Protein AF-A0A3C1YWR5-F1 (afdb_monomer)

Mean predicted aligned error: 3.3 Å

Sequence (97 aa):
MNEARARGRAKGTIRKKCLTIGADHLVTLTYRANVEDRERVLHDLERLRRALSRSGCSMPYVAVLERQQRGALHPHLAVKGFQDVRLLRRCWYKIVG

Radius of gyration: 14.38 Å; Cα contacts (8 Å, |Δi|>4): 112; chains: 1; bounding box: 43×21×31 Å

Solvent-accessible surface area 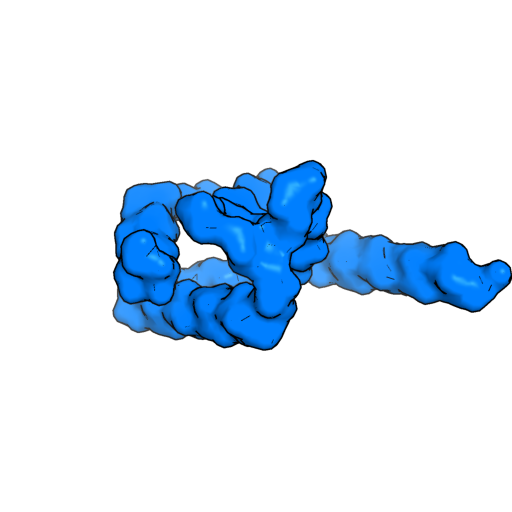(backbone atoms only — not comparable to full-atom values): 5692 Å² total; per-residue (Å²): 117,67,64,65,52,52,51,51,50,50,52,50,51,51,52,50,53,38,60,73,66,53,42,79,37,81,47,77,51,78,66,92,64,80,45,66,58,63,66,61,51,54,52,53,50,52,51,42,54,52,49,35,45,74,70,72,44,82,75,72,66,48,77,47,78,41,71,43,97,85,54,24,53,30,45,37,31,38,24,50,65,90,70,64,60,68,59,52,50,55,49,46,44,75,70,72,110

Secondary structure (DSSP, 8-state):
-HHHHHHHHHHHHHHHHHHHHT--EEEE---SS----HHHHHHHHHHHHHHHHHTT----EEEEEEE-TTS-EEEEEEESS---HHHHHHHHHHHH-

Structure (mmCIF, N/CA/C/O backbone):
data_AF-A0A3C1YWR5-F1
#
_entry.id   AF-A0A3C1YWR5-F1
#
loop_
_atom_site.group_PDB
_atom_site.id
_atom_site.type_symbol
_atom_site.label_atom_id
_atom_site.label_alt_id
_atom_site.label_comp_id
_atom_site.label_asym_id
_atom_site.label_entity_id
_atom_site.label_seq_id
_atom_site.pdbx_PDB_ins_code
_atom_site.Cartn_x
_atom_site.Cartn_y
_atom_site.Cartn_z
_atom_site.occupancy
_atom_site.B_iso_or_equiv
_atom_site.auth_seq_id
_atom_site.auth_comp_id
_atom_site.auth_asym_id
_atom_site.auth_atom_id
_atom_site.pdbx_PDB_model_num
ATOM 1 N N . MET A 1 1 ? 25.673 5.154 10.629 1.00 63.41 1 MET A N 1
ATOM 2 C CA . MET A 1 1 ? 24.871 5.957 11.593 1.00 63.41 1 MET A CA 1
ATOM 3 C C . MET A 1 1 ? 23.626 6.605 10.964 1.00 63.41 1 MET A C 1
ATOM 5 O O . MET A 1 1 ? 22.555 6.517 11.559 1.00 63.41 1 MET A O 1
ATOM 9 N N . ASN A 1 2 ? 23.714 7.206 9.769 1.00 85.62 2 ASN A N 1
ATOM 10 C CA . ASN A 1 2 ? 22.578 7.895 9.126 1.00 85.62 2 ASN A CA 1
ATOM 11 C C . ASN A 1 2 ? 21.465 6.954 8.631 1.00 85.62 2 ASN A C 1
ATOM 13 O O . ASN A 1 2 ? 20.288 7.239 8.845 1.00 85.62 2 ASN A O 1
ATOM 17 N N . GLU A 1 3 ? 21.815 5.805 8.051 1.00 88.62 3 GLU A N 1
ATOM 18 C CA . GLU A 1 3 ? 20.839 4.836 7.528 1.00 88.62 3 GLU A CA 1
ATOM 19 C C . GLU A 1 3 ? 19.960 4.218 8.618 1.00 88.62 3 GLU A C 1
ATOM 21 O O . GLU A 1 3 ? 18.743 4.138 8.468 1.00 88.62 3 GLU A O 1
ATOM 26 N N . ALA A 1 4 ? 20.546 3.839 9.759 1.00 90.19 4 ALA A N 1
ATOM 27 C CA . ALA A 1 4 ? 19.796 3.289 10.888 1.00 90.19 4 ALA A CA 1
ATOM 28 C C . ALA A 1 4 ? 18.766 4.297 11.429 1.00 90.19 4 ALA A C 1
ATOM 30 O O . ALA A 1 4 ? 17.618 3.933 11.697 1.00 90.19 4 ALA A O 1
ATOM 31 N N . ARG A 1 5 ? 19.146 5.581 11.518 1.00 91.06 5 ARG A N 1
ATOM 32 C CA . ARG A 1 5 ? 18.232 6.672 11.890 1.00 91.06 5 ARG A CA 1
ATOM 33 C C . ARG A 1 5 ? 17.148 6.882 10.831 1.00 91.06 5 ARG A C 1
ATOM 35 O O . ARG A 1 5 ? 15.978 7.017 11.181 1.00 91.06 5 ARG A O 1
ATOM 42 N N . ALA A 1 6 ? 17.505 6.873 9.545 1.00 89.69 6 ALA A N 1
ATOM 43 C CA . ALA A 1 6 ? 16.547 6.995 8.446 1.00 89.69 6 ALA A CA 1
ATOM 44 C C . ALA A 1 6 ? 15.521 5.849 8.450 1.00 89.69 6 ALA A C 1
ATOM 46 O O . ALA A 1 6 ? 14.319 6.108 8.391 1.00 89.69 6 ALA A O 1
ATOM 47 N N . ARG A 1 7 ? 15.973 4.605 8.636 1.00 90.94 7 ARG A N 1
ATOM 48 C CA . ARG A 1 7 ? 15.118 3.420 8.784 1.00 90.94 7 ARG A CA 1
ATOM 49 C C . ARG A 1 7 ? 14.196 3.524 9.997 1.00 90.94 7 ARG A C 1
ATOM 51 O O . ARG A 1 7 ? 13.006 3.238 9.884 1.00 90.94 7 ARG A O 1
ATOM 58 N N . GLY A 1 8 ? 14.718 3.973 11.142 1.00 93.94 8 GLY A N 1
ATOM 59 C CA . GLY A 1 8 ? 13.921 4.216 12.347 1.00 93.94 8 GLY A CA 1
ATOM 60 C C . GLY A 1 8 ? 12.795 5.227 12.106 1.00 93.94 8 GLY A C 1
ATOM 61 O O . GLY A 1 8 ? 11.641 4.959 12.442 1.00 93.94 8 GLY A O 1
ATOM 62 N N . ARG A 1 9 ? 13.105 6.346 11.435 1.00 93.06 9 ARG A N 1
ATOM 63 C CA . ARG A 1 9 ? 12.104 7.348 11.031 1.00 93.06 9 ARG A CA 1
ATOM 64 C C . ARG A 1 9 ? 11.065 6.769 10.073 1.00 93.06 9 ARG A C 1
ATOM 66 O O . ARG A 1 9 ? 9.876 6.967 10.298 1.00 93.06 9 ARG A O 1
ATOM 73 N N . ALA A 1 10 ? 11.488 6.018 9.056 1.00 91.06 10 ALA A N 1
ATOM 74 C CA . ALA A 1 10 ? 10.577 5.394 8.098 1.00 91.06 10 ALA A CA 1
ATOM 75 C C . ALA A 1 10 ? 9.595 4.434 8.792 1.00 91.06 10 ALA A C 1
ATOM 77 O O . ALA A 1 10 ? 8.384 4.548 8.600 1.00 91.06 10 ALA A O 1
ATOM 78 N N . LYS A 1 11 ? 10.098 3.560 9.677 1.00 94.19 11 LYS A N 1
ATOM 79 C CA . LYS A 1 11 ? 9.271 2.647 10.483 1.00 94.19 11 LYS A CA 1
ATOM 80 C C . LYS A 1 11 ? 8.270 3.409 11.353 1.00 94.19 11 LYS A C 1
ATOM 82 O O . LYS A 1 11 ? 7.094 3.050 11.392 1.00 94.19 11 LYS A O 1
ATOM 87 N N . GLY A 1 12 ? 8.720 4.469 12.027 1.00 96.75 12 GLY A N 1
ATOM 88 C CA . GLY A 1 12 ? 7.860 5.325 12.844 1.00 96.75 12 GLY A CA 1
ATOM 89 C C . GLY A 1 12 ? 6.747 5.988 12.030 1.00 96.75 12 GLY A C 1
ATOM 90 O O . GLY A 1 12 ? 5.588 5.953 12.438 1.00 96.75 12 GLY A O 1
ATOM 91 N N . THR A 1 13 ? 7.072 6.535 10.858 1.00 96.50 13 THR A N 1
ATOM 92 C CA . THR A 1 13 ? 6.094 7.160 9.956 1.00 96.50 13 THR A CA 1
ATOM 93 C C . THR A 1 13 ? 5.066 6.159 9.444 1.00 96.50 13 THR A C 1
ATOM 95 O O . THR A 1 13 ? 3.873 6.451 9.495 1.00 96.50 13 THR A O 1
ATOM 98 N N . ILE A 1 14 ? 5.496 4.976 8.992 1.00 95.62 14 ILE A N 1
ATOM 99 C CA . ILE A 1 14 ? 4.581 3.922 8.531 1.00 95.62 14 ILE A CA 1
ATOM 100 C C . ILE A 1 14 ? 3.645 3.514 9.669 1.00 95.62 14 ILE A C 1
ATOM 102 O O . ILE A 1 14 ? 2.431 3.539 9.492 1.00 95.62 14 ILE A O 1
ATOM 106 N N . ARG A 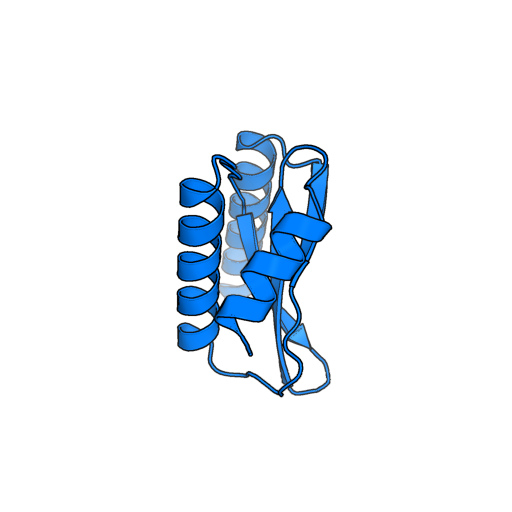1 15 ? 4.190 3.237 10.864 1.00 96.56 15 ARG A N 1
ATOM 107 C CA . ARG A 1 15 ? 3.385 2.886 12.043 1.00 96.56 15 ARG A CA 1
ATOM 108 C C . ARG A 1 15 ? 2.341 3.958 12.350 1.00 96.56 15 ARG A C 1
ATOM 110 O O . ARG A 1 15 ? 1.178 3.617 12.531 1.00 96.56 15 ARG A O 1
ATOM 117 N N . LYS A 1 16 ? 2.737 5.235 12.394 1.00 98.00 16 LYS A N 1
ATOM 118 C CA . LYS A 1 16 ? 1.810 6.350 12.644 1.00 98.00 16 LYS A CA 1
ATOM 119 C C . LYS A 1 16 ? 0.687 6.380 11.609 1.00 98.00 16 LYS A C 1
ATOM 121 O O . LYS A 1 16 ? -0.468 6.424 12.001 1.00 98.00 16 LYS A O 1
ATOM 126 N N . LYS A 1 17 ? 1.011 6.276 10.315 1.00 97.62 17 LYS A N 1
ATOM 127 C CA . LYS A 1 17 ? 0.006 6.266 9.240 1.00 97.62 17 LYS A CA 1
ATOM 128 C C . LYS A 1 17 ? -0.965 5.089 9.360 1.00 97.62 17 LYS A C 1
ATOM 130 O O . LYS A 1 17 ? -2.166 5.300 9.234 1.00 97.62 17 LYS A O 1
ATOM 135 N N . CYS A 1 18 ? -0.468 3.882 9.642 1.00 97.81 18 CYS A N 1
ATOM 136 C CA . CYS A 1 18 ? -1.320 2.709 9.847 1.00 97.81 18 CYS A CA 1
ATOM 137 C C . CYS A 1 18 ? -2.270 2.902 11.036 1.00 97.81 18 CYS A C 1
ATOM 139 O O . CYS A 1 18 ? -3.455 2.608 10.916 1.00 97.81 18 CYS A O 1
ATOM 141 N N . LEU A 1 19 ? -1.777 3.448 12.154 1.00 97.69 19 LEU A N 1
ATOM 142 C CA . LEU A 1 19 ? -2.611 3.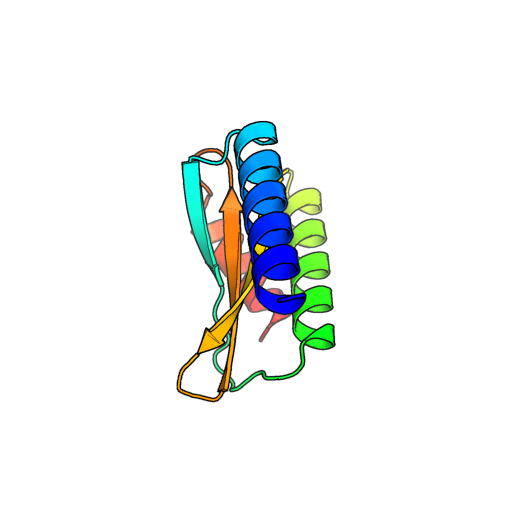763 13.318 1.00 97.69 19 LEU A CA 1
ATOM 143 C C . LEU A 1 19 ? -3.661 4.835 12.995 1.00 97.69 19 LEU A C 1
ATOM 145 O O . LEU A 1 19 ? -4.812 4.680 13.383 1.00 97.69 19 LEU A O 1
ATOM 149 N N . THR A 1 20 ? -3.297 5.883 12.248 1.00 97.81 20 THR A N 1
ATOM 150 C CA . THR A 1 20 ? -4.223 6.955 11.843 1.00 97.81 20 THR A CA 1
ATOM 151 C C . THR A 1 20 ? -5.403 6.428 11.036 1.00 97.81 20 THR A C 1
ATOM 153 O O . THR A 1 20 ? -6.532 6.845 11.272 1.00 97.81 20 THR A O 1
ATOM 156 N N . ILE A 1 21 ? -5.163 5.512 10.095 1.00 96.69 21 ILE A N 1
ATOM 157 C CA . ILE A 1 21 ? -6.251 4.934 9.295 1.00 96.69 21 ILE A CA 1
ATOM 158 C C . ILE A 1 21 ? -6.951 3.765 10.000 1.00 96.69 21 ILE A C 1
ATOM 160 O O . ILE A 1 21 ? -7.941 3.266 9.477 1.00 96.69 21 ILE A O 1
ATOM 164 N N . GLY A 1 22 ? -6.458 3.327 11.165 1.00 97.31 22 GLY A N 1
ATOM 165 C CA . GLY A 1 22 ? -6.959 2.152 11.876 1.00 97.31 22 GLY A CA 1
ATOM 166 C C . GLY A 1 22 ? -6.749 0.856 11.095 1.00 97.31 22 GLY A C 1
ATOM 167 O O . GLY A 1 22 ? -7.662 0.041 11.028 1.00 97.31 22 GLY A O 1
ATOM 168 N N . ALA A 1 23 ? -5.588 0.699 10.454 1.00 97.56 23 ALA A N 1
ATOM 169 C CA . ALA A 1 23 ? -5.301 -0.480 9.648 1.00 97.56 23 ALA A CA 1
ATOM 170 C C . ALA A 1 23 ? -5.189 -1.741 10.514 1.00 97.56 23 ALA A C 1
ATOM 172 O O . ALA A 1 23 ? -4.421 -1.778 11.476 1.00 97.56 23 ALA A O 1
ATOM 173 N N . ASP A 1 24 ? -5.918 -2.775 10.116 1.00 97.38 24 ASP A N 1
ATOM 174 C CA . ASP A 1 24 ? -6.052 -4.066 10.796 1.00 97.38 24 ASP A CA 1
ATOM 175 C C . ASP A 1 24 ? -5.908 -5.258 9.829 1.00 97.38 24 ASP A C 1
ATOM 177 O O . ASP A 1 24 ? -5.702 -6.384 10.274 1.00 97.38 24 ASP A O 1
ATOM 181 N N . HIS A 1 25 ? -5.933 -5.016 8.513 1.00 96.25 25 HIS A N 1
ATOM 182 C CA . HIS A 1 25 ? -5.733 -6.033 7.483 1.00 96.25 25 HIS A CA 1
ATOM 183 C C . HIS A 1 25 ? -4.571 -5.663 6.555 1.00 96.25 25 HIS A C 1
ATOM 185 O O . HIS A 1 25 ? -4.283 -4.487 6.304 1.00 96.25 25 HIS A O 1
ATOM 191 N N . LEU A 1 26 ? -3.916 -6.691 6.010 1.00 96.31 26 LEU A N 1
ATOM 192 C CA . LEU A 1 26 ? -2.860 -6.554 5.012 1.00 96.31 26 LEU A CA 1
ATOM 193 C C . LEU A 1 26 ? -3.314 -7.168 3.686 1.00 96.31 26 LEU A C 1
ATOM 195 O O . LEU A 1 26 ? -3.645 -8.351 3.621 1.00 96.31 26 LEU A O 1
ATOM 199 N N . VAL A 1 27 ? -3.291 -6.369 2.623 1.00 96.31 27 VAL A N 1
ATOM 200 C CA . VAL A 1 27 ? -3.533 -6.815 1.248 1.00 96.31 27 VAL A CA 1
ATOM 201 C C . VAL A 1 27 ? -2.204 -6.861 0.505 1.00 96.31 27 VAL A C 1
ATOM 203 O O . VAL A 1 27 ? -1.471 -5.875 0.473 1.00 96.31 27 VAL A O 1
ATOM 206 N N . THR A 1 28 ? -1.915 -7.992 -0.131 1.00 95.75 28 THR A N 1
ATOM 207 C CA . THR A 1 28 ? -0.725 -8.166 -0.972 1.00 95.75 28 THR A CA 1
ATOM 208 C C . THR A 1 28 ? -1.146 -8.218 -2.431 1.00 95.75 28 THR A C 1
ATOM 210 O O . THR A 1 28 ? -1.864 -9.130 -2.848 1.00 95.75 28 THR A O 1
ATOM 213 N N . LEU A 1 29 ? -0.703 -7.236 -3.213 1.00 96.00 29 LEU A N 1
ATOM 214 C CA . LEU A 1 29 ? -0.881 -7.228 -4.660 1.00 96.00 29 LEU A CA 1
ATOM 215 C C . LEU 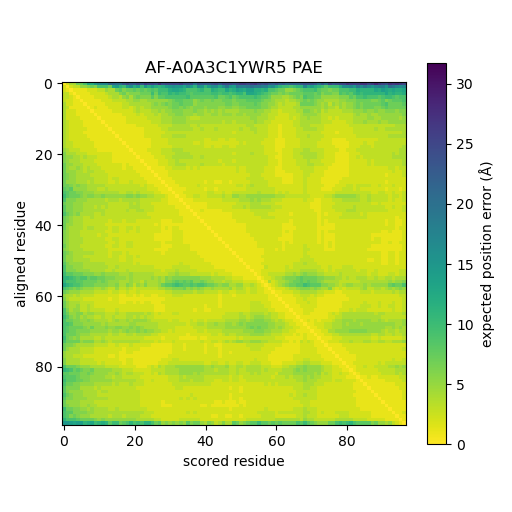A 1 29 ? 0.321 -7.891 -5.319 1.00 96.00 29 LEU A C 1
ATOM 217 O O . LEU A 1 29 ? 1.461 -7.703 -4.905 1.00 96.00 29 LEU A O 1
ATOM 221 N N . THR A 1 30 ? 0.062 -8.659 -6.370 1.00 93.12 30 THR A N 1
ATOM 222 C CA . THR A 1 30 ? 1.108 -9.388 -7.084 1.00 93.12 30 THR A CA 1
ATOM 223 C C . THR A 1 30 ? 0.984 -9.161 -8.582 1.00 93.12 30 THR A C 1
ATOM 225 O O . THR A 1 30 ? -0.116 -9.037 -9.127 1.00 93.12 30 THR A O 1
ATOM 228 N N . TYR A 1 31 ? 2.134 -9.107 -9.247 1.00 94.44 31 TYR A N 1
ATOM 229 C CA . TYR A 1 31 ? 2.230 -9.132 -10.701 1.00 94.44 31 TYR A CA 1
ATOM 230 C C . TYR A 1 31 ? 2.519 -10.553 -11.170 1.00 94.44 31 TYR A C 1
ATOM 232 O O . TYR A 1 31 ? 3.308 -11.276 -10.552 1.00 94.44 31 TYR A O 1
ATOM 240 N N . ARG A 1 32 ? 1.935 -10.943 -12.306 1.00 92.19 32 ARG A N 1
ATOM 241 C CA . ARG A 1 32 ? 2.323 -12.183 -12.986 1.00 92.19 32 ARG A CA 1
ATOM 242 C C . ARG A 1 32 ? 3.756 -12.078 -13.516 1.00 92.19 32 ARG A C 1
ATOM 244 O O . ARG A 1 32 ? 4.581 -12.937 -13.214 1.00 92.19 32 ARG A O 1
ATOM 251 N N . ALA A 1 33 ? 4.041 -11.004 -14.253 1.00 92.62 33 ALA A N 1
ATOM 252 C CA . ALA A 1 33 ? 5.366 -10.691 -14.782 1.00 92.62 33 ALA A CA 1
ATOM 253 C C . ALA A 1 33 ? 6.340 -10.215 -13.687 1.00 92.62 33 ALA A C 1
ATOM 255 O O . ALA A 1 33 ? 5.923 -9.760 -12.617 1.00 92.62 33 ALA A O 1
ATOM 256 N N . ASN A 1 34 ? 7.643 -10.287 -13.972 1.00 94.69 34 ASN A N 1
ATOM 257 C CA . ASN A 1 34 ? 8.687 -9.734 -13.110 1.00 94.69 34 ASN A CA 1
ATOM 258 C C . ASN A 1 34 ? 8.768 -8.206 -13.280 1.00 94.69 34 ASN A C 1
ATOM 260 O O . ASN A 1 34 ? 9.481 -7.705 -14.144 1.00 94.69 34 ASN A O 1
ATOM 264 N N . VAL A 1 35 ? 7.978 -7.465 -12.503 1.00 96.31 35 VAL A N 1
ATOM 265 C CA . VAL A 1 35 ? 7.949 -5.995 -12.556 1.00 96.31 35 VAL A CA 1
ATOM 266 C C . VAL A 1 35 ? 8.927 -5.425 -11.536 1.00 96.31 35 VAL A C 1
ATOM 268 O O . VAL A 1 35 ? 8.661 -5.505 -10.344 1.00 96.31 35 VAL A O 1
ATOM 271 N N . GLU A 1 36 ? 10.033 -4.834 -11.987 1.00 96.75 36 GLU A N 1
ATOM 272 C CA . GLU A 1 36 ? 11.040 -4.196 -11.111 1.00 96.75 36 GLU A CA 1
ATOM 273 C C . GLU A 1 36 ? 10.960 -2.660 -11.116 1.00 96.75 36 GLU A C 1
ATOM 275 O O . GLU A 1 36 ? 11.561 -1.997 -10.273 1.00 96.75 36 GLU A O 1
ATOM 280 N N . ASP A 1 37 ? 10.192 -2.087 -12.046 1.00 96.62 37 ASP A N 1
ATOM 281 C CA . ASP A 1 37 ? 10.026 -0.642 -12.190 1.00 96.62 37 ASP A CA 1
ATOM 282 C C . ASP A 1 37 ? 9.088 -0.075 -11.115 1.00 96.62 37 ASP A C 1
ATOM 284 O O . ASP A 1 37 ? 7.882 -0.331 -11.096 1.00 96.62 37 ASP A O 1
ATOM 288 N N . ARG A 1 38 ? 9.657 0.741 -10.228 1.00 96.81 38 ARG A N 1
ATOM 289 C CA . ARG A 1 38 ? 8.940 1.419 -9.149 1.00 96.81 38 ARG A CA 1
ATOM 290 C C . ARG A 1 38 ? 7.877 2.394 -9.654 1.00 96.81 38 ARG A C 1
ATOM 292 O O . ARG A 1 38 ? 6.801 2.442 -9.059 1.00 96.81 38 ARG A O 1
ATOM 299 N N . GLU A 1 39 ? 8.162 3.170 -10.694 1.00 97.62 39 GLU A N 1
ATOM 300 C CA . GLU A 1 39 ? 7.244 4.206 -11.182 1.00 97.62 39 GLU A CA 1
ATOM 301 C C . GLU A 1 39 ? 5.999 3.572 -11.789 1.00 97.62 39 GLU A C 1
ATOM 303 O O . GLU A 1 39 ? 4.875 3.968 -11.468 1.00 97.62 39 GLU A O 1
ATOM 308 N N . ARG A 1 40 ? 6.187 2.489 -12.554 1.00 96.94 40 ARG A N 1
ATOM 309 C CA . ARG A 1 40 ? 5.081 1.647 -13.013 1.00 96.94 40 ARG A CA 1
ATOM 310 C C . ARG A 1 40 ? 4.202 1.192 -11.851 1.00 96.94 40 ARG A C 1
ATOM 312 O O . ARG A 1 40 ? 2.984 1.345 -11.912 1.00 96.94 40 ARG A O 1
ATOM 319 N N . VAL A 1 41 ? 4.803 0.669 -10.782 1.00 97.44 41 VAL A N 1
ATOM 320 C CA . VAL A 1 41 ? 4.043 0.154 -9.636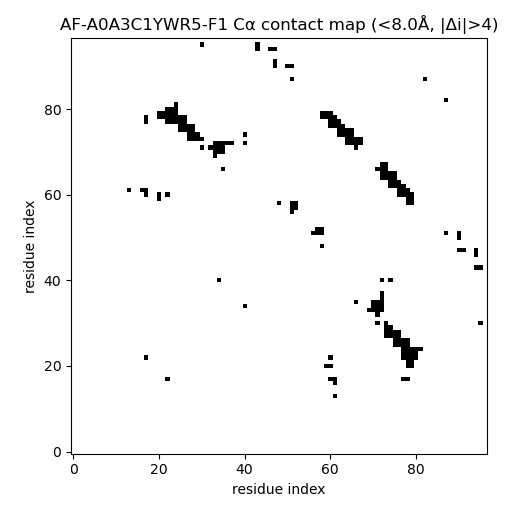 1.00 97.44 41 VAL A CA 1
ATOM 321 C C . VAL A 1 41 ? 3.244 1.254 -8.935 1.00 97.44 41 VAL A C 1
AT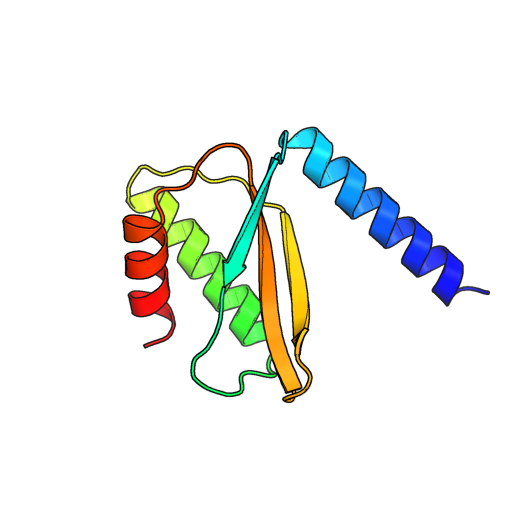OM 323 O O . VAL A 1 41 ? 2.084 1.039 -8.583 1.00 97.44 41 VAL A O 1
ATOM 326 N N . LEU A 1 42 ? 3.827 2.439 -8.740 1.00 97.19 42 LEU A N 1
ATOM 327 C CA . LEU A 1 42 ? 3.126 3.577 -8.136 1.00 97.19 42 LEU A CA 1
ATOM 328 C C . LEU A 1 42 ? 1.958 4.055 -9.004 1.00 97.19 42 LEU A C 1
ATOM 330 O O . LEU A 1 42 ? 0.876 4.347 -8.490 1.00 97.19 42 LEU A O 1
ATOM 334 N N . HIS A 1 43 ? 2.155 4.086 -10.316 1.00 97.69 43 HIS A N 1
ATOM 335 C CA . HIS A 1 43 ? 1.115 4.440 -11.268 1.00 97.69 43 HIS A CA 1
ATOM 336 C C . HIS A 1 43 ? -0.030 3.409 -11.297 1.00 97.69 43 HIS A C 1
ATOM 338 O O . HIS A 1 43 ? -1.203 3.795 -11.295 1.00 97.69 43 HIS A O 1
ATOM 344 N N . ASP A 1 44 ? 0.276 2.112 -11.234 1.00 97.62 44 ASP A N 1
ATOM 345 C CA . ASP A 1 44 ? -0.731 1.048 -11.155 1.00 97.62 44 ASP A CA 1
ATOM 346 C C . ASP A 1 44 ? -1.527 1.112 -9.834 1.00 97.62 44 ASP A C 1
ATOM 348 O O . ASP A 1 44 ? -2.749 0.931 -9.834 1.00 97.62 44 ASP A O 1
ATOM 352 N N . LEU A 1 45 ? -0.882 1.466 -8.715 1.00 97.50 45 LEU A N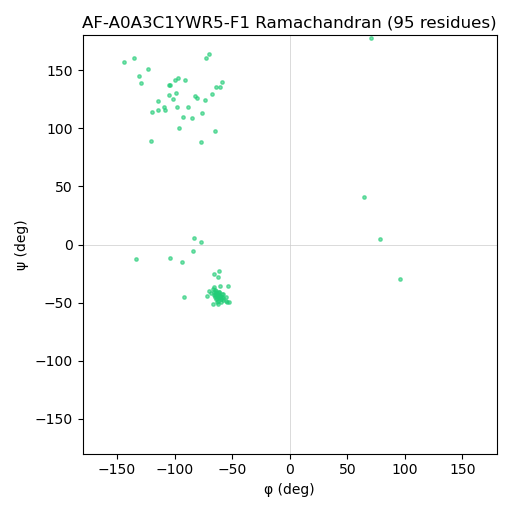 1
ATOM 353 C CA . LEU A 1 45 ? -1.562 1.717 -7.436 1.00 97.50 45 LEU A CA 1
ATOM 354 C C . LEU A 1 45 ? -2.512 2.922 -7.498 1.00 97.50 45 LEU A C 1
ATOM 356 O O . LEU A 1 45 ? -3.632 2.853 -6.989 1.00 97.50 45 LEU A O 1
ATOM 360 N N . GLU A 1 46 ? -2.111 4.015 -8.148 1.00 96.88 46 GLU A N 1
ATOM 361 C CA . GLU A 1 46 ? -2.986 5.178 -8.337 1.00 96.88 46 GLU A CA 1
ATOM 362 C C . GLU A 1 46 ? -4.195 4.833 -9.222 1.00 96.88 46 GLU A C 1
ATOM 364 O O . GLU A 1 46 ? -5.329 5.227 -8.927 1.00 96.88 46 GLU A O 1
ATOM 369 N N . ARG A 1 47 ? -3.992 4.028 -10.272 1.00 97.38 47 ARG A N 1
ATOM 370 C CA . ARG A 1 47 ? -5.088 3.493 -11.095 1.00 97.38 47 ARG A CA 1
ATOM 371 C C . ARG A 1 47 ? -6.040 2.626 -10.275 1.00 97.38 47 ARG A C 1
ATOM 373 O O . ARG A 1 47 ? -7.256 2.764 -10.432 1.00 97.38 47 ARG A O 1
ATOM 380 N N . LEU A 1 48 ? -5.516 1.788 -9.378 1.00 96.56 48 LEU A N 1
ATOM 381 C CA . LEU A 1 48 ? -6.324 0.955 -8.485 1.00 96.56 48 LEU A CA 1
ATOM 382 C C . LEU A 1 48 ? -7.173 1.821 -7.555 1.00 96.56 48 LEU A C 1
ATOM 384 O O . LEU A 1 48 ? -8.388 1.633 -7.490 1.00 96.56 48 LEU A O 1
ATOM 388 N N . ARG A 1 49 ? -6.565 2.821 -6.909 1.00 95.31 49 ARG A N 1
ATOM 389 C CA . ARG A 1 49 ? -7.268 3.775 -6.041 1.00 95.31 49 ARG A CA 1
ATOM 390 C C . ARG A 1 49 ? -8.415 4.474 -6.779 1.00 95.31 49 ARG A C 1
ATOM 392 O O . ARG A 1 49 ? -9.528 4.551 -6.258 1.00 95.31 49 ARG A O 1
ATOM 399 N N . ARG A 1 50 ? -8.179 4.941 -8.012 1.00 95.38 50 ARG A N 1
ATOM 400 C CA . ARG A 1 50 ? -9.218 5.565 -8.857 1.00 95.38 50 ARG A CA 1
ATOM 401 C C . ARG A 1 50 ? -10.306 4.579 -9.280 1.00 95.38 50 ARG A C 1
ATOM 403 O O . ARG A 1 50 ? -11.469 4.960 -9.369 1.00 95.38 50 ARG A O 1
ATOM 410 N N . ALA A 1 51 ? -9.955 3.330 -9.583 1.00 95.19 51 ALA A N 1
ATOM 411 C CA . ALA A 1 51 ? -10.927 2.302 -9.950 1.00 95.19 51 ALA A CA 1
ATOM 412 C C . ALA A 1 51 ? -11.862 1.967 -8.779 1.00 95.19 51 ALA A C 1
ATOM 414 O O . ALA A 1 51 ? -13.075 1.935 -8.972 1.00 95.19 51 ALA A O 1
ATOM 415 N N . LEU A 1 52 ? -11.309 1.803 -7.575 1.00 94.06 52 LEU A N 1
ATOM 416 C CA . LEU A 1 52 ? -12.085 1.544 -6.361 1.00 94.06 52 LEU A CA 1
ATOM 417 C C . LEU A 1 52 ? -12.997 2.723 -6.017 1.00 94.06 52 LEU A C 1
ATOM 419 O O . LEU A 1 52 ? -14.201 2.530 -5.848 1.00 94.06 52 LEU A O 1
ATOM 423 N N . SER A 1 53 ? -12.467 3.948 -6.046 1.00 92.62 53 SER A N 1
ATOM 424 C CA . SER A 1 53 ? -13.260 5.154 -5.791 1.00 92.62 53 SER A CA 1
ATOM 425 C C . SER A 1 53 ? -14.444 5.290 -6.758 1.00 92.62 53 SER A C 1
ATOM 427 O O . SER A 1 53 ? -15.557 5.556 -6.314 1.00 92.62 53 SER A O 1
ATOM 429 N N . ARG A 1 54 ? -14.249 5.017 -8.058 1.00 93.31 54 ARG A N 1
ATOM 430 C CA . ARG A 1 54 ? -15.342 5.012 -9.052 1.00 93.31 54 ARG A CA 1
ATOM 431 C C . ARG A 1 54 ? -16.377 3.908 -8.828 1.00 93.31 54 ARG A C 1
ATOM 433 O O . ARG A 1 54 ? -17.513 4.062 -9.252 1.00 93.31 54 ARG A O 1
ATOM 440 N N . SER A 1 55 ? -15.998 2.807 -8.182 1.00 90.38 55 SER A N 1
ATOM 441 C CA . SER A 1 55 ? -16.921 1.726 -7.808 1.00 90.38 55 SER A CA 1
ATOM 442 C C . SER A 1 55 ? -17.682 1.985 -6.500 1.00 90.38 55 SER A C 1
ATOM 444 O O . SER A 1 55 ? -18.380 1.098 -6.023 1.00 90.38 55 SER A O 1
ATOM 446 N N . GLY A 1 56 ? -17.533 3.173 -5.898 1.00 90.44 56 GLY A N 1
ATOM 447 C CA . GLY A 1 56 ? -18.129 3.509 -4.601 1.00 90.44 56 GLY A CA 1
ATOM 448 C C . GLY A 1 56 ? -17.369 2.936 -3.401 1.00 90.44 56 GLY A C 1
ATOM 449 O O . GLY A 1 56 ? -17.797 3.100 -2.263 1.00 90.44 56 GLY A O 1
ATOM 450 N N . CYS A 1 57 ? -16.220 2.296 -3.630 1.00 89.62 57 CYS A N 1
ATOM 451 C CA . CYS A 1 57 ? -15.367 1.750 -2.583 1.00 89.62 57 CYS A CA 1
ATOM 452 C C . CYS A 1 57 ? -14.252 2.752 -2.251 1.00 89.62 57 CYS A C 1
ATOM 454 O O . CYS A 1 57 ? -13.251 2.864 -2.964 1.00 89.62 57 CYS A O 1
ATOM 456 N N . SER A 1 58 ? -14.423 3.504 -1.163 1.00 86.81 58 SER A N 1
ATOM 457 C CA . SER A 1 58 ? -13.341 4.320 -0.608 1.00 86.81 58 SER A CA 1
ATOM 458 C C . SER A 1 58 ? -12.482 3.459 0.312 1.00 86.81 58 SER A C 1
ATOM 460 O O . SER A 1 58 ? -12.915 3.080 1.398 1.00 86.81 58 SER A O 1
ATOM 462 N N . MET A 1 59 ? -11.265 3.150 -0.131 1.00 90.56 59 MET A N 1
ATOM 463 C CA . MET A 1 59 ? -10.311 2.328 0.613 1.00 90.56 59 MET A CA 1
ATOM 464 C C . MET A 1 59 ? -9.032 3.134 0.884 1.00 90.56 59 MET A C 1
ATOM 466 O O . MET A 1 59 ? -8.113 3.116 0.062 1.00 90.56 59 MET A O 1
ATOM 470 N N . PRO A 1 60 ? -8.946 3.872 2.007 1.00 92.69 60 PRO A N 1
ATOM 471 C CA . PRO A 1 60 ? -7.687 4.448 2.463 1.00 92.69 60 PRO A CA 1
ATOM 472 C C . PRO A 1 60 ? -6.674 3.335 2.742 1.00 92.69 60 PRO A C 1
ATOM 474 O O . PRO A 1 60 ? -7.008 2.332 3.372 1.00 92.69 60 PRO A O 1
ATOM 477 N N . TYR A 1 61 ? -5.431 3.517 2.298 1.00 96.69 61 TYR A N 1
ATOM 478 C CA . TYR A 1 61 ? -4.376 2.533 2.519 1.00 96.69 61 TYR A CA 1
ATOM 479 C C . TYR A 1 61 ? -3.012 3.179 2.765 1.00 96.69 61 TYR A C 1
ATOM 481 O O . TYR A 1 61 ? -2.735 4.298 2.327 1.00 96.69 61 TYR A O 1
ATOM 489 N N . VAL A 1 62 ? -2.129 2.432 3.427 1.00 97.56 62 VAL A N 1
ATOM 490 C CA . VAL A 1 62 ? -0.688 2.717 3.482 1.00 97.56 62 VAL A CA 1
ATOM 491 C C . VAL A 1 62 ? 0.033 1.665 2.653 1.00 97.56 62 VAL A C 1
ATOM 493 O O . VAL A 1 62 ? -0.053 0.482 2.967 1.00 97.56 62 VAL A O 1
ATOM 496 N N . ALA A 1 63 ? 0.733 2.092 1.601 1.00 97.19 63 ALA A N 1
ATOM 497 C CA . ALA A 1 63 ? 1.460 1.193 0.709 1.00 97.19 63 ALA A CA 1
ATOM 498 C C . ALA A 1 63 ? 2.958 1.138 1.024 1.00 97.19 63 ALA A C 1
ATOM 500 O O . ALA A 1 63 ? 3.589 2.166 1.281 1.00 97.19 63 ALA A O 1
ATOM 501 N N . VAL A 1 64 ? 3.530 -0.059 0.921 1.00 96.00 64 VAL A N 1
ATOM 502 C CA . VAL A 1 64 ? 4.973 -0.317 0.903 1.00 96.00 64 VAL A CA 1
ATOM 503 C C . VAL A 1 64 ? 5.283 -1.209 -0.294 1.00 96.00 64 VAL A C 1
ATOM 505 O O . VAL A 1 64 ? 4.525 -2.127 -0.587 1.00 96.00 64 VAL A O 1
ATOM 508 N N . LEU A 1 65 ? 6.384 -0.927 -0.993 1.00 96.88 65 LEU A N 1
ATOM 509 C CA . LEU A 1 65 ? 6.873 -1.772 -2.080 1.00 96.88 65 LEU A CA 1
ATOM 510 C C . LEU A 1 65 ? 7.977 -2.674 -1.538 1.00 96.88 65 LEU A C 1
ATOM 512 O O . LEU A 1 65 ? 9.007 -2.178 -1.078 1.00 96.88 65 LEU A O 1
ATOM 516 N N . GLU A 1 66 ? 7.751 -3.978 -1.590 1.00 94.75 66 GLU A N 1
ATOM 517 C CA . GLU A 1 66 ? 8.719 -4.993 -1.192 1.00 94.75 66 GLU A CA 1
ATOM 518 C C . GLU A 1 66 ? 9.337 -5.642 -2.430 1.00 94.75 66 GLU A C 1
ATOM 520 O O . GLU A 1 66 ? 8.634 -5.949 -3.389 1.00 94.75 66 GLU A O 1
ATOM 525 N N . ARG A 1 67 ? 10.653 -5.863 -2.424 1.00 95.62 67 ARG A N 1
ATOM 526 C CA . ARG A 1 67 ? 11.324 -6.611 -3.490 1.00 95.62 67 ARG A CA 1
ATOM 527 C C . ARG A 1 67 ? 11.308 -8.099 -3.153 1.00 95.62 67 ARG A C 1
ATOM 529 O O . ARG A 1 67 ? 11.900 -8.507 -2.159 1.00 95.62 67 ARG A O 1
ATOM 536 N N . GLN A 1 68 ? 10.673 -8.907 -3.995 1.00 91.81 68 GLN A N 1
ATOM 537 C CA . GLN A 1 68 ? 10.720 -10.362 -3.882 1.00 91.81 68 GLN A CA 1
ATOM 538 C C . GLN A 1 68 ? 12.095 -10.934 -4.233 1.00 91.81 68 GLN A C 1
ATOM 540 O O . GLN A 1 68 ? 12.879 -10.314 -4.949 1.00 91.81 68 GLN A O 1
ATOM 545 N N . GLN A 1 69 ? 12.326 -12.193 -3.840 1.00 92.31 69 GLN A N 1
ATOM 546 C CA . GLN A 1 69 ? 13.521 -12.960 -4.218 1.00 92.31 69 GLN A CA 1
ATOM 547 C C . GLN A 1 69 ? 13.755 -13.004 -5.737 1.00 92.31 69 GLN A C 1
ATOM 549 O O . GLN A 1 69 ? 14.892 -12.930 -6.182 1.00 92.31 69 GLN A O 1
ATOM 554 N N . ARG A 1 70 ? 12.682 -13.057 -6.540 1.00 91.50 70 ARG A N 1
ATOM 555 C CA . ARG A 1 70 ? 12.755 -13.047 -8.013 1.00 91.50 70 ARG A CA 1
ATOM 556 C C . ARG A 1 70 ? 13.028 -11.669 -8.640 1.00 91.50 70 ARG A C 1
ATOM 558 O O . ARG A 1 70 ? 12.988 -11.560 -9.855 1.00 91.50 70 ARG A O 1
ATOM 565 N N . GLY A 1 71 ? 13.216 -10.621 -7.837 1.00 92.25 71 GLY A N 1
ATOM 566 C CA . GLY A 1 71 ? 13.426 -9.241 -8.291 1.00 92.25 71 GLY A CA 1
ATOM 567 C C . GLY A 1 71 ? 12.159 -8.380 -8.319 1.00 92.25 71 GLY A C 1
ATOM 568 O O . GLY A 1 71 ? 12.254 -7.181 -8.069 1.00 92.25 71 GLY A O 1
ATOM 569 N N . ALA A 1 72 ? 10.984 -8.982 -8.534 1.00 94.25 72 ALA A N 1
ATOM 570 C CA . ALA A 1 72 ? 9.711 -8.271 -8.678 1.00 94.25 72 ALA A CA 1
ATOM 571 C C . ALA A 1 72 ? 9.339 -7.421 -7.452 1.00 94.25 72 ALA A C 1
ATOM 573 O O . ALA A 1 72 ? 9.434 -7.882 -6.315 1.00 94.25 72 ALA A O 1
ATOM 574 N N . LEU A 1 73 ? 8.795 -6.230 -7.688 1.00 96.81 73 LEU A N 1
ATOM 575 C CA . LEU A 1 73 ? 8.197 -5.360 -6.682 1.00 96.81 73 LEU A CA 1
ATOM 576 C C . LEU A 1 73 ? 6.751 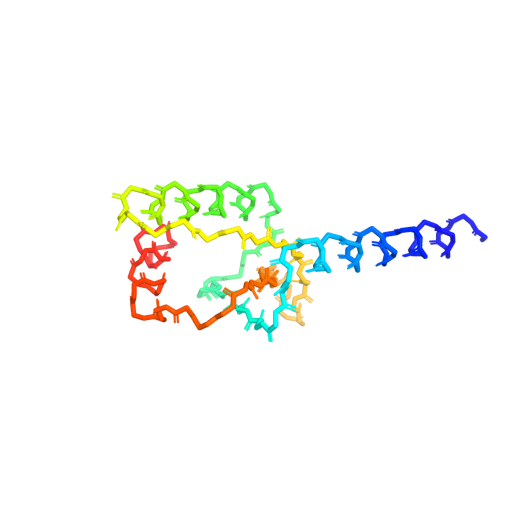-5.766 -6.376 1.00 96.81 73 LEU A C 1
ATOM 578 O O . LEU A 1 73 ? 5.917 -5.914 -7.270 1.00 96.81 73 LEU A O 1
ATOM 582 N N . HIS A 1 74 ? 6.460 -5.948 -5.091 1.00 95.00 74 HIS A N 1
ATOM 583 C CA . HIS A 1 74 ? 5.188 -6.406 -4.540 1.00 95.00 74 HIS A CA 1
ATOM 584 C C . HIS A 1 74 ? 4.616 -5.337 -3.612 1.00 95.00 74 HIS A C 1
ATOM 586 O O . HIS A 1 74 ? 5.217 -5.030 -2.580 1.00 95.00 74 HIS A O 1
ATOM 592 N N . PRO A 1 75 ? 3.480 -4.721 -3.974 1.00 97.19 75 PRO A N 1
ATOM 593 C CA . PRO A 1 75 ? 2.816 -3.779 -3.092 1.00 97.19 75 PRO A CA 1
ATOM 594 C C . PRO A 1 75 ? 2.116 -4.486 -1.931 1.00 97.19 75 PRO A C 1
ATOM 596 O O . PRO A 1 75 ? 1.210 -5.297 -2.131 1.00 97.19 75 PRO A O 1
ATOM 599 N N . HIS A 1 76 ? 2.473 -4.087 -0.718 1.00 97.12 76 HIS A N 1
ATOM 600 C CA . HIS A 1 76 ? 1.741 -4.391 0.503 1.00 97.12 76 HIS A CA 1
ATOM 601 C C . HIS A 1 76 ? 0.923 -3.177 0.924 1.00 97.12 76 HIS A C 1
ATOM 603 O O . HIS A 1 76 ? 1.470 -2.085 1.086 1.00 97.12 76 HIS A O 1
ATOM 609 N N . LEU A 1 77 ? -0.380 -3.367 1.104 1.00 97.56 77 LEU A N 1
ATOM 610 C CA . LEU A 1 77 ? -1.322 -2.326 1.492 1.00 97.56 77 LEU A CA 1
ATOM 611 C C . LEU A 1 77 ? -1.879 -2.646 2.877 1.00 97.56 77 LEU A C 1
ATOM 613 O O . LEU A 1 77 ? -2.583 -3.638 3.052 1.00 97.56 77 LEU A O 1
ATOM 617 N N . ALA A 1 78 ? -1.585 -1.797 3.855 1.00 98.00 78 ALA A N 1
ATOM 618 C CA . ALA A 1 78 ? -2.288 -1.819 5.130 1.00 98.00 78 ALA A CA 1
ATOM 619 C C . ALA A 1 78 ? -3.620 -1.073 4.968 1.00 98.00 78 ALA A C 1
ATOM 621 O O . ALA A 1 78 ? -3.625 0.072 4.506 1.00 98.00 78 ALA A O 1
ATOM 622 N N . VAL A 1 79 ? -4.727 -1.721 5.329 1.00 97.25 79 VAL A N 1
ATOM 623 C CA . VAL A 1 79 ? -6.104 -1.238 5.129 1.00 97.25 79 VAL A CA 1
ATOM 624 C C . VAL A 1 79 ? -6.940 -1.451 6.388 1.00 97.25 79 VAL A C 1
ATOM 626 O O . VAL A 1 79 ? -6.576 -2.262 7.242 1.00 97.25 79 VAL A O 1
ATOM 629 N N . LYS A 1 80 ? -8.052 -0.718 6.502 1.00 96.75 80 LYS A N 1
ATOM 630 C CA . LYS A 1 80 ? -9.024 -0.866 7.592 1.00 96.75 80 LYS A CA 1
ATOM 631 C C . LYS A 1 80 ? -10.210 -1.720 7.159 1.00 96.75 80 LYS A C 1
ATOM 633 O O . LYS A 1 80 ? -10.855 -1.414 6.157 1.00 96.75 80 LYS A O 1
ATOM 638 N N . GLY A 1 81 ? -10.548 -2.704 7.979 1.00 94.69 81 GLY A N 1
ATOM 639 C CA . GLY A 1 81 ? -11.668 -3.609 7.798 1.00 94.69 81 GLY A CA 1
ATOM 640 C C . GLY A 1 81 ? -11.471 -4.607 6.660 1.00 94.69 81 GLY A C 1
ATOM 641 O O . GLY A 1 81 ? -10.484 -4.592 5.916 1.00 94.69 81 GLY A O 1
ATOM 642 N N . PHE A 1 82 ? -12.470 -5.474 6.519 1.00 91.81 82 PHE A N 1
ATOM 643 C CA . PHE A 1 82 ? -12.524 -6.444 5.438 1.00 91.81 82 PHE A CA 1
ATOM 644 C C . PHE A 1 82 ? -12.640 -5.740 4.083 1.00 91.81 82 PHE A C 1
ATOM 646 O O . PHE A 1 82 ? -13.447 -4.828 3.909 1.00 91.81 82 PHE A O 1
ATOM 653 N N . GLN A 1 83 ? -11.857 -6.203 3.112 1.00 92.88 83 GLN A N 1
ATOM 654 C CA . GLN A 1 83 ? -11.944 -5.729 1.738 1.00 92.88 83 GLN A CA 1
ATOM 655 C C . GLN A 1 83 ? -12.630 -6.775 0.871 1.00 92.88 83 GLN A C 1
ATOM 657 O O . GLN A 1 83 ? -12.287 -7.956 0.945 1.00 92.88 83 GLN A O 1
ATOM 662 N N . ASP A 1 84 ? -13.539 -6.348 -0.008 1.00 93.25 84 ASP A N 1
ATOM 663 C CA . ASP A 1 84 ? -14.084 -7.240 -1.030 1.00 93.25 84 ASP A CA 1
ATOM 664 C C . ASP A 1 84 ? -12.965 -7.653 -2.000 1.00 93.25 84 ASP A C 1
ATOM 666 O O . ASP A 1 84 ? -12.613 -6.954 -2.954 1.00 93.25 84 ASP A O 1
ATOM 670 N N . VAL A 1 85 ? -12.402 -8.835 -1.746 1.00 92.06 85 VAL A N 1
ATOM 671 C CA . VAL A 1 85 ? -11.301 -9.405 -2.526 1.00 92.06 85 VAL A CA 1
ATOM 672 C C . VAL A 1 85 ? -11.714 -9.654 -3.978 1.00 92.06 85 VAL A C 1
ATOM 674 O O . VAL A 1 85 ? -10.865 -9.602 -4.869 1.00 92.06 85 VAL A O 1
ATOM 677 N N . ARG A 1 86 ? -13.000 -9.905 -4.256 1.00 94.75 86 ARG A N 1
ATOM 678 C CA . ARG A 1 86 ? -13.487 -10.128 -5.625 1.00 94.75 86 ARG A CA 1
ATOM 679 C C . ARG A 1 86 ? -13.478 -8.819 -6.404 1.00 94.75 86 ARG A C 1
ATOM 681 O O . ARG A 1 86 ? -13.001 -8.805 -7.542 1.00 94.75 86 ARG A O 1
ATOM 688 N N . LEU A 1 87 ? -13.946 -7.732 -5.789 1.00 94.00 87 LEU A N 1
ATOM 689 C CA . LEU A 1 87 ? -13.868 -6.391 -6.368 1.00 94.00 87 LEU A CA 1
ATOM 690 C C . LEU A 1 87 ? -12.409 -5.964 -6.564 1.00 94.00 87 LEU A C 1
ATOM 692 O O . LEU A 1 87 ? -12.029 -5.613 -7.682 1.00 94.00 87 LEU A O 1
ATOM 696 N N . LEU A 1 88 ? -11.578 -6.074 -5.521 1.00 94.50 88 LEU A N 1
ATOM 697 C CA . LEU A 1 88 ? -10.153 -5.733 -5.580 1.00 94.50 88 LEU A CA 1
ATOM 698 C C . LEU A 1 88 ? -9.437 -6.475 -6.706 1.00 94.50 88 LEU A C 1
ATOM 700 O O . LEU A 1 88 ? -8.761 -5.853 -7.523 1.00 94.50 88 LEU A O 1
ATOM 704 N N . ARG A 1 89 ? -9.621 -7.797 -6.791 1.00 94.75 89 ARG A N 1
ATOM 705 C CA . ARG A 1 89 ? -9.003 -8.632 -7.827 1.00 94.75 89 ARG A CA 1
ATOM 706 C C . ARG A 1 89 ? -9.467 -8.232 -9.223 1.00 94.75 89 ARG A C 1
ATOM 708 O O . ARG A 1 89 ? -8.643 -8.122 -10.126 1.00 94.75 89 ARG A O 1
ATOM 715 N N . ARG A 1 90 ? -10.766 -7.975 -9.406 1.00 95.25 90 ARG A N 1
ATOM 716 C CA . ARG A 1 90 ? -11.322 -7.530 -10.692 1.00 95.25 90 ARG A CA 1
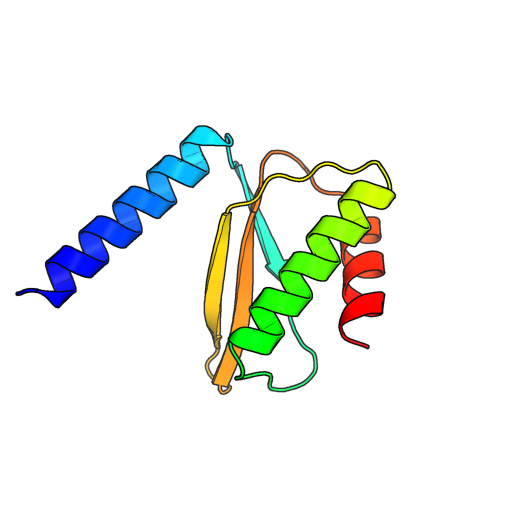ATOM 717 C C . ARG A 1 90 ? -10.741 -6.181 -11.118 1.00 95.25 90 ARG A C 1
ATOM 719 O O . ARG A 1 90 ? -10.396 -6.017 -12.285 1.00 95.25 90 ARG A O 1
ATOM 726 N N . CYS A 1 91 ? -10.637 -5.223 -10.199 1.00 95.69 91 CYS A N 1
ATOM 727 C CA . CYS A 1 91 ? -10.010 -3.929 -10.466 1.00 95.69 91 CYS A CA 1
ATOM 728 C C . CYS A 1 91 ? -8.521 -4.084 -10.785 1.00 95.69 91 CYS A C 1
ATOM 730 O O . CYS A 1 91 ? -8.045 -3.467 -11.732 1.00 95.69 91 CYS A O 1
ATOM 732 N N . TRP A 1 92 ? -7.810 -4.933 -10.039 1.00 96.19 92 TRP A N 1
ATOM 733 C CA . TRP A 1 92 ? -6.385 -5.176 -10.231 1.00 96.19 92 TRP A CA 1
ATOM 734 C C . TRP A 1 92 ? -6.074 -5.792 -11.595 1.00 96.19 92 TRP A C 1
ATOM 736 O O . TRP A 1 92 ? -5.257 -5.248 -12.330 1.00 96.19 92 TRP A O 1
ATOM 746 N N . TYR A 1 93 ? -6.776 -6.858 -11.990 1.00 95.44 93 TYR A N 1
ATOM 747 C CA . TYR A 1 93 ? -6.561 -7.504 -13.292 1.00 95.44 93 TYR A CA 1
ATOM 748 C C . TYR A 1 93 ? -6.827 -6.571 -14.472 1.00 95.44 93 TYR A C 1
ATOM 750 O O . TYR A 1 93 ? -6.067 -6.569 -15.430 1.00 95.44 93 TYR A O 1
ATOM 758 N N . LYS A 1 94 ? -7.822 -5.680 -14.376 1.00 95.06 94 LYS A N 1
ATOM 759 C CA . LYS A 1 94 ? -8.043 -4.652 -15.409 1.00 95.06 94 LYS A CA 1
ATOM 760 C C . LYS A 1 94 ? -6.863 -3.689 -15.588 1.00 95.06 94 LYS A C 1
ATOM 762 O O . LYS A 1 94 ? -6.781 -3.041 -16.624 1.00 95.06 94 LYS A O 1
ATOM 767 N N . ILE A 1 95 ? -6.010 -3.539 -14.576 1.00 95.19 95 ILE A N 1
ATOM 768 C CA . ILE A 1 95 ? -4.860 -2.630 -14.601 1.00 95.19 95 ILE A CA 1
ATOM 769 C C . ILE A 1 95 ? -3.615 -3.354 -15.104 1.00 95.19 95 ILE A C 1
ATOM 771 O O . ILE A 1 95 ? -2.895 -2.799 -15.929 1.00 95.19 95 ILE A O 1
ATOM 775 N N . VAL A 1 96 ? -3.364 -4.571 -14.610 1.00 93.25 96 VAL A N 1
ATOM 776 C CA . VAL A 1 96 ? -2.101 -5.279 -14.869 1.00 93.25 96 VAL A CA 1
ATOM 777 C C . VAL A 1 96 ? -2.125 -6.229 -16.066 1.00 93.25 96 VAL A C 1
ATOM 779 O O . VAL A 1 96 ? -1.041 -6.595 -16.520 1.00 93.25 96 VAL A O 1
ATOM 782 N N . GLY A 1 97 ? -3.311 -6.580 -16.582 1.00 83.44 97 GLY A N 1
ATOM 783 C CA . GLY A 1 97 ? -3.488 -7.545 -17.675 1.00 83.44 97 GLY A CA 1
ATOM 784 C C . GLY A 1 97 ? -3.553 -8.977 -17.173 1.00 83.44 97 GLY A C 1
ATOM 785 O O . GLY A 1 97 ? -2.476 -9.588 -16.988 1.00 83.44 97 GLY A O 1
#

Nearest PDB structures (foldseek):
  6fm4-assembly1_B  TM=4.757E-01  e=3.817E-01  Staphylococcus aureus subsp. aureus N315
  5npp-assembly1_B  TM=4.756E-01  e=4.646E-01  Staphylococcus aureus subsp. aureus N315
  5npk-assembly1_B  TM=4.889E-01  e=4.961E-01  Staphylococcus aureus subsp. aureus N315
  5npk-assembly2_b  TM=4.901E-01  e=5.656E-01  Staphylococcus aureus subsp. aureus N315
  6fqm-assembly2_a  TM=4.375E-01  e=7.848E-01  Staphylococcus aureus subsp. aureus N315

pLDDT: mean 94.36, std 4.28, range [63.41, 98.0]

Foldseek 3Di:
DVVVVVVVVVVVVLVVQLVVQVFDDKDKDDAPDQAQDPVLVVVLVVQLCVQCVVVVHRWDWDWDWDQDPSNHTMIMTGTPDDDPVVSSVVSSVVRRD